Protein AF-A0A199UAD8-F1 (afdb_monomer)

Radius of gyration: 32.75 Å; Cα contacts (8 Å, |Δi|>4): 72; chains: 1; bounding box: 42×55×96 Å

Sequence (123 aa):
MKSSPPRQHHCKSSNFFSLNQQFHSLFSSFMSLSSMDRRCKPAGEIHVIVGPMFAGKTTALLRRIKSESNSGRNVAMIKSSKDTRYANDSLVTHDGLKFPCWALPDLSSFQHKLGDDVYLKLT

pLDDT: mean 72.6, std 23.4, range [25.31, 97.12]

Nearest PDB structures (foldseek):
  2ja1-assembly1_A  TM=8.021E-01  e=7.024E-04  Bacillus cereus
  4fxw-assembly2_D  TM=2.409E-01  e=4.606E+00  Homo sapiens

Secondary structure (DSSP, 8-state):
-------------------S-SSSSHHHHHTS--------PPPP-------STTSSHHHHHHHHHHHHHHTT-----EEETT--SS-SSEEE-TTS-EEE-EEES-GGGHHHHH-HHHHHTT-

Solvent-accessible surface area (backbone atoms only — not comparable to full-atom values): 8539 Å² total; per-residue (Å²): 132,88,81,87,88,83,88,85,81,88,82,86,86,75,94,78,82,86,91,86,70,80,75,68,63,62,65,65,64,72,79,72,80,81,82,76,88,65,84,70,70,80,76,88,83,87,86,85,83,83,75,64,90,90,68,47,55,66,52,53,53,51,54,52,50,51,53,43,42,74,69,73,45,71,80,87,54,73,46,52,51,85,56,53,92,82,33,67,55,37,51,64,38,94,88,70,48,74,40,82,32,48,53,32,89,49,79,85,52,46,58,74,74,62,33,68,78,57,49,61,68,62,111

InterPro domains:
  IPR001267 Thymidine kinase [PF00265] (44-100)
  IPR001267 Thymidine kinase [PTHR11441] (41-122)
  IPR027417 P-loop containing nucleoside triphosphate hydrolase [G3DSA:3.40.50.300] (37-121)
  IPR027417 P-loop containing nucleoside triphosphate hydrolase [SSF52540] (44-114)

Mean predicted aligned error: 15.69 Å

Structure (mmCIF, N/CA/C/O backbone):
data_AF-A0A199UAD8-F1
#
_entry.id   AF-A0A199UAD8-F1
#
loop_
_atom_site.group_PDB
_atom_site.id
_atom_site.type_symbol
_atom_site.label_atom_id
_atom_site.label_alt_id
_atom_site.label_comp_id
_atom_site.label_asym_id
_atom_site.label_entity_id
_atom_site.label_seq_id
_atom_site.pdbx_PDB_ins_code
_atom_site.Cartn_x
_atom_site.Cartn_y
_atom_site.Cartn_z
_atom_site.occupancy
_atom_site.B_iso_or_equiv
_atom_site.auth_seq_id
_atom_site.auth_comp_id
_atom_site.auth_asym_id
_atom_site.auth_atom_id
_atom_site.pdbx_PDB_model_num
ATOM 1 N N . MET A 1 1 ? 0.950 14.229 80.948 1.00 37.75 1 MET A N 1
ATOM 2 C CA . MET A 1 1 ? 1.343 15.588 80.520 1.00 37.75 1 MET A CA 1
ATOM 3 C C . MET A 1 1 ? 0.200 16.166 79.700 1.00 37.75 1 MET A C 1
ATOM 5 O O . MET A 1 1 ? -0.163 15.528 78.728 1.00 37.75 1 MET 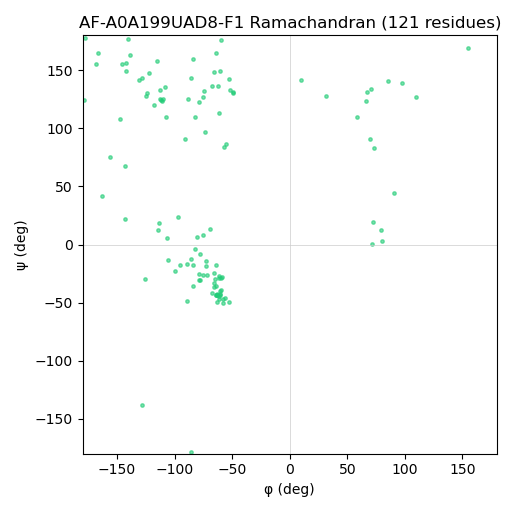A O 1
ATOM 9 N N . LYS A 1 2 ? -0.380 17.272 80.204 1.00 37.03 2 LYS A N 1
ATOM 10 C CA . LYS A 1 2 ? -1.110 18.387 79.547 1.00 37.03 2 LYS A CA 1
ATOM 11 C C . LYS A 1 2 ? -1.917 18.057 78.270 1.00 37.03 2 LYS A C 1
ATOM 13 O O . LYS A 1 2 ? -1.337 17.589 77.309 1.00 37.03 2 LYS A O 1
ATOM 18 N N . SER A 1 3 ? -3.198 18.369 78.091 1.00 38.16 3 SER A N 1
ATOM 19 C CA . SER A 1 3 ? -4.239 19.068 78.858 1.00 38.16 3 SER A CA 1
ATOM 20 C C . SER A 1 3 ? -5.508 19.003 77.988 1.00 38.16 3 SER A C 1
ATOM 22 O O . SER A 1 3 ? -5.466 19.429 76.836 1.00 38.16 3 SER A O 1
ATOM 24 N N . SER A 1 4 ? -6.616 18.481 78.508 1.00 33.72 4 SER A N 1
ATOM 25 C CA . SER A 1 4 ? -7.980 18.689 77.973 1.00 33.72 4 SER A CA 1
ATOM 26 C C .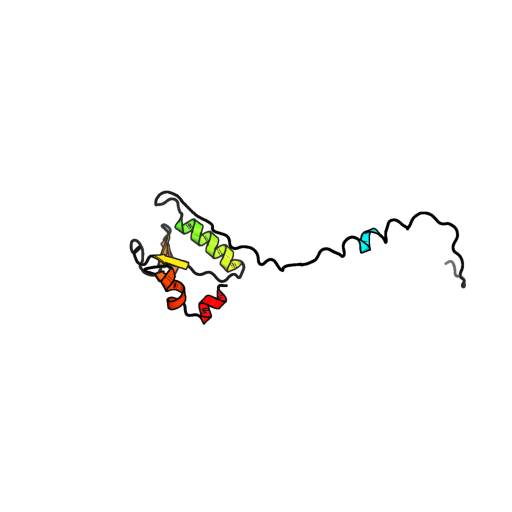 SER A 1 4 ? -8.559 19.994 78.572 1.00 33.72 4 SER A C 1
ATOM 28 O O . SER A 1 4 ? -7.945 20.500 79.515 1.00 33.72 4 SER A O 1
ATOM 30 N N . PRO A 1 5 ? -9.803 20.448 78.292 1.00 47.06 5 PRO A N 1
ATOM 31 C CA . PRO A 1 5 ? -10.681 20.516 77.096 1.00 47.06 5 PRO A CA 1
ATOM 32 C C . PRO A 1 5 ? -11.178 22.012 76.968 1.00 47.06 5 PRO A C 1
ATOM 34 O O . PRO A 1 5 ? -10.348 22.864 77.277 1.00 47.06 5 PRO A O 1
ATOM 37 N N . PRO A 1 6 ? -12.436 22.454 76.660 1.00 42.16 6 PRO A N 1
ATOM 38 C CA . PRO A 1 6 ? -13.639 21.849 76.049 1.00 42.16 6 PRO A CA 1
ATOM 39 C C . PRO A 1 6 ? -14.457 22.747 75.047 1.00 42.16 6 PRO A C 1
ATOM 41 O O . PRO A 1 6 ? -14.233 23.940 74.917 1.00 42.16 6 PRO A O 1
ATOM 44 N N . ARG A 1 7 ? -15.511 22.139 74.458 1.00 30.31 7 ARG A N 1
ATOM 45 C CA . ARG A 1 7 ? -16.901 22.646 74.233 1.00 30.31 7 ARG A CA 1
ATOM 46 C C . ARG A 1 7 ? -17.230 23.839 73.285 1.00 30.31 7 ARG A C 1
ATOM 48 O O . ARG A 1 7 ? -16.962 24.986 73.593 1.00 30.31 7 ARG A O 1
ATOM 55 N N . GLN A 1 8 ? -18.116 23.515 72.323 1.00 34.41 8 GLN A N 1
ATOM 56 C CA . GLN A 1 8 ? -19.521 23.992 72.172 1.00 34.41 8 GLN A CA 1
ATOM 57 C C . GLN A 1 8 ? -19.966 24.962 71.043 1.00 34.41 8 GLN A C 1
ATOM 59 O O . GLN A 1 8 ? -19.509 26.086 70.938 1.00 34.41 8 GLN A O 1
ATOM 64 N N . HIS A 1 9 ? -21.020 24.475 70.353 1.00 27.77 9 HIS A N 1
ATOM 65 C CA . HIS A 1 9 ? -22.289 25.087 69.889 1.00 27.77 9 HIS A CA 1
ATOM 66 C C . HIS A 1 9 ? -22.376 26.141 68.754 1.00 27.77 9 HIS A C 1
ATOM 68 O O . HIS A 1 9 ? -21.660 27.128 68.722 1.00 27.77 9 HIS A O 1
ATOM 74 N N . HIS A 1 10 ? -23.364 25.881 67.866 1.00 25.31 10 HIS A N 1
ATOM 75 C CA . HIS A 1 10 ? -24.322 26.772 67.158 1.00 25.31 10 HIS A CA 1
ATOM 76 C C . HIS A 1 10 ? -24.092 28.299 67.243 1.00 25.31 10 HIS A C 1
ATOM 78 O O . HIS A 1 10 ? -23.872 28.825 68.319 1.00 25.31 10 HIS A O 1
ATOM 84 N N . CYS A 1 11 ? -24.299 29.118 66.205 1.00 27.56 11 CYS A N 1
ATOM 85 C CA . CYS A 1 11 ? -25.537 29.315 65.440 1.00 27.56 11 CYS A CA 1
ATOM 86 C C . CYS A 1 11 ? -25.298 30.323 64.281 1.00 27.56 11 CYS A C 1
ATOM 88 O O . CYS A 1 11 ? -24.219 30.876 64.129 1.00 27.56 11 CYS A O 1
ATOM 90 N N . LYS A 1 12 ? -26.357 30.523 63.494 1.00 31.02 12 LYS A N 1
ATOM 91 C CA . LYS A 1 12 ? -26.572 31.230 62.219 1.00 31.02 12 LYS A CA 1
ATOM 92 C C . LYS A 1 12 ? -26.259 32.743 62.174 1.00 31.02 12 LYS A C 1
ATOM 94 O O . LYS A 1 12 ? -26.155 33.391 63.207 1.00 31.02 12 LYS A O 1
ATOM 99 N N . SER A 1 13 ? -26.406 33.273 60.945 1.00 30.83 13 SER A N 1
ATOM 100 C CA . SER A 1 13 ? -26.693 34.675 60.552 1.00 30.83 13 SER A CA 1
ATOM 101 C C . SER A 1 13 ? -25.433 35.469 60.175 1.00 30.83 13 SER A C 1
ATOM 103 O O . SER A 1 13 ? -24.410 35.317 60.817 1.00 30.83 13 SER A O 1
ATOM 105 N N . SER A 1 14 ? -25.366 36.318 59.150 1.00 34.47 14 SER A N 1
ATOM 106 C CA . SER A 1 14 ? -26.354 36.930 58.252 1.00 34.47 14 SER A CA 1
ATOM 107 C C . SER A 1 14 ? -25.583 37.583 57.101 1.00 34.47 14 SER A C 1
ATOM 109 O O . SER A 1 14 ? -24.436 37.988 57.273 1.00 34.47 14 SER A O 1
ATOM 111 N N . ASN A 1 15 ? -26.247 37.743 55.958 1.00 36.06 15 ASN A N 1
ATOM 112 C CA . ASN A 1 15 ? -25.815 38.586 54.846 1.00 36.06 15 ASN A CA 1
ATOM 113 C C . ASN A 1 15 ? -25.412 39.997 55.306 1.00 36.06 15 ASN A C 1
ATOM 115 O O . ASN A 1 15 ? -26.205 40.675 55.960 1.00 36.06 15 ASN A O 1
ATOM 119 N N . PHE A 1 16 ? -24.241 40.471 54.878 1.00 34.19 16 PHE A N 1
ATOM 120 C CA . PHE A 1 16 ? -23.901 41.892 54.897 1.00 34.19 16 PHE A CA 1
ATOM 121 C C . PHE A 1 16 ? -22.978 42.214 53.706 1.00 34.19 16 PHE A C 1
ATOM 123 O O . PHE A 1 16 ? -21.818 41.825 53.696 1.00 34.19 16 PHE A O 1
ATOM 130 N N . PHE A 1 17 ? -23.549 42.919 52.719 1.00 32.59 17 PHE A N 1
ATOM 131 C CA . PHE A 1 17 ? -22.903 43.677 51.631 1.00 32.59 17 PHE A CA 1
ATOM 132 C C . PHE A 1 17 ? -22.189 42.850 50.542 1.00 32.59 17 PHE A C 1
ATOM 134 O O . PHE A 1 17 ? -21.069 42.393 50.700 1.00 32.59 17 PHE A O 1
ATOM 141 N N . SER A 1 18 ? -22.884 42.479 49.461 1.00 38.34 18 SER A N 1
ATOM 142 C CA . SER A 1 18 ? -23.202 43.298 48.271 1.00 38.34 18 SER A CA 1
ATOM 143 C C . SER A 1 18 ? -21.969 43.659 47.432 1.00 38.34 18 SER A C 1
ATOM 145 O O . SER A 1 18 ? -20.992 44.193 47.944 1.00 38.34 18 SER A O 1
ATOM 147 N N . LEU A 1 19 ? -22.104 43.431 46.119 1.00 41.16 19 LEU A N 1
ATOM 148 C CA . LEU A 1 19 ? -21.262 43.941 45.030 1.00 41.16 19 LEU A CA 1
ATOM 149 C C . LEU A 1 19 ? -20.037 43.120 44.561 1.00 41.16 19 LEU A C 1
ATOM 151 O O . LEU A 1 19 ? -19.004 43.713 44.281 1.00 41.16 19 LEU A O 1
ATOM 155 N N . ASN A 1 20 ? -20.119 41.789 44.371 1.00 47.09 20 ASN A N 1
ATOM 156 C CA . ASN A 1 20 ? -19.186 41.120 43.426 1.00 47.09 20 ASN A CA 1
ATOM 157 C C . ASN A 1 20 ? -19.564 39.705 42.930 1.00 47.09 20 ASN A C 1
ATOM 159 O O . ASN A 1 20 ? -18.715 38.823 42.837 1.00 47.09 20 ASN A O 1
ATOM 163 N N . GLN A 1 21 ? -20.831 39.439 42.591 1.00 46.12 21 GLN A N 1
ATOM 164 C CA . GLN A 1 21 ? -21.168 38.138 41.979 1.00 46.12 21 GLN A CA 1
ATOM 165 C C . GLN A 1 21 ? -22.251 38.175 40.895 1.00 46.12 21 GLN A C 1
ATOM 167 O O . GLN A 1 21 ? -22.847 37.155 40.571 1.00 46.12 21 GLN A O 1
ATOM 172 N N . GLN A 1 22 ? -22.474 39.332 40.269 1.00 42.12 22 GLN A N 1
ATOM 173 C CA . GLN A 1 22 ? -23.301 39.416 39.056 1.00 42.12 22 GLN A CA 1
ATOM 174 C C . GLN A 1 22 ? -22.534 39.062 37.768 1.00 42.12 22 GLN A C 1
ATOM 176 O O . GLN A 1 22 ? -23.142 38.959 36.709 1.00 42.12 22 GLN A O 1
ATOM 181 N N . PHE A 1 23 ? -21.225 38.797 37.844 1.00 42.22 23 PHE A N 1
ATOM 182 C CA . PHE A 1 23 ? -20.420 38.460 36.664 1.00 42.22 23 PHE A CA 1
ATOM 183 C C . PHE A 1 23 ? -20.421 36.973 36.276 1.00 42.22 23 PHE A C 1
ATOM 185 O O . PHE A 1 23 ? -20.010 36.648 35.168 1.00 42.22 23 PHE A O 1
ATOM 192 N N . HIS A 1 24 ? -20.907 36.063 37.129 1.00 39.91 24 HIS A N 1
ATOM 193 C CA . HIS A 1 24 ? -20.712 34.623 36.901 1.00 39.91 24 HIS A CA 1
ATOM 194 C C . HIS A 1 24 ? -21.946 33.837 36.421 1.00 39.91 24 HIS A C 1
ATOM 196 O O . HIS A 1 24 ? -21.770 32.716 35.953 1.00 39.91 24 HIS A O 1
ATOM 202 N N . SER A 1 25 ? -23.174 34.383 36.477 1.00 39.62 25 SER A N 1
ATOM 203 C CA . SER A 1 25 ? -24.368 33.648 35.995 1.00 39.62 25 SER A CA 1
ATOM 204 C C . SER A 1 25 ? -24.846 34.047 34.593 1.00 39.62 25 SER A C 1
ATOM 206 O O . SER A 1 25 ? -25.446 33.226 33.905 1.00 39.62 25 SER A O 1
ATOM 208 N N . LEU A 1 26 ? -24.516 35.250 34.107 1.00 40.28 26 LEU A N 1
ATOM 209 C CA . LEU A 1 26 ? -24.847 35.678 32.737 1.00 40.28 26 LEU A CA 1
ATOM 210 C C . LEU A 1 26 ? -23.955 35.024 31.673 1.00 40.28 26 LEU A C 1
ATOM 212 O O . LEU A 1 26 ? -24.394 34.820 30.543 1.00 40.28 26 LEU A O 1
ATOM 216 N N . PHE A 1 27 ? -22.736 34.620 32.038 1.00 43.66 27 PHE A N 1
ATOM 217 C CA . PHE A 1 27 ? -21.840 33.917 31.117 1.00 43.66 27 PHE A CA 1
ATOM 218 C C . PHE A 1 27 ? -22.305 32.477 30.832 1.00 43.66 27 PHE A C 1
ATOM 220 O O . PHE A 1 27 ? -22.047 31.943 29.757 1.00 43.66 27 PHE A O 1
ATOM 227 N N . SER A 1 28 ? -23.053 31.863 31.761 1.00 44.75 28 SER A N 1
ATOM 228 C CA . SER A 1 28 ? -23.543 30.486 31.616 1.00 44.75 28 SER A CA 1
ATOM 229 C C . SER A 1 28 ? -24.768 30.361 30.703 1.00 44.75 28 SER A C 1
ATOM 231 O O . SER A 1 28 ? -24.975 29.293 30.134 1.00 44.75 28 SER A O 1
ATOM 233 N N . SER A 1 29 ? -25.573 31.418 30.545 1.00 40.72 29 SER A N 1
ATOM 234 C CA . SER A 1 29 ? -26.803 31.360 29.735 1.00 40.72 29 SER A CA 1
ATOM 235 C C . SER A 1 29 ? -26.627 31.853 28.295 1.00 40.72 29 SER A C 1
ATOM 237 O O . SER A 1 29 ? -27.445 31.518 27.443 1.00 40.72 29 SER A O 1
ATOM 239 N N . PHE A 1 30 ? -25.563 32.601 27.977 1.00 45.66 30 PHE A N 1
ATOM 240 C CA . PHE A 1 30 ? -25.331 33.112 26.615 1.00 45.66 30 PHE A CA 1
ATOM 241 C C . PHE A 1 30 ? -24.637 32.100 25.679 1.00 45.66 30 PHE A C 1
ATOM 243 O O . PHE A 1 30 ? -24.731 32.214 24.462 1.00 45.66 30 PHE A O 1
ATOM 250 N N . MET A 1 31 ? -24.009 31.055 26.225 1.00 44.84 31 MET A N 1
ATOM 251 C CA . MET A 1 31 ? -23.390 29.954 25.463 1.00 44.84 31 MET A CA 1
ATOM 252 C C . MET A 1 31 ? -24.304 28.721 25.338 1.00 44.84 31 MET A C 1
ATOM 254 O O . MET A 1 31 ? -23.828 27.604 25.164 1.00 44.84 31 MET A O 1
ATOM 258 N N . SER A 1 32 ? -25.626 28.900 25.446 1.00 49.31 32 SER A N 1
ATOM 259 C CA . SER A 1 32 ? -26.598 27.800 25.332 1.00 49.31 32 SER A CA 1
ATOM 260 C C . SER A 1 32 ? -27.531 27.902 24.118 1.00 49.31 32 SER A C 1
ATOM 262 O O . SER A 1 32 ? -28.495 27.147 24.023 1.00 49.31 32 SER A O 1
ATOM 264 N N . LEU A 1 33 ? -27.262 28.787 23.147 1.00 48.16 33 LEU A N 1
ATOM 265 C CA . LEU A 1 33 ? -28.139 28.920 21.977 1.00 48.16 33 LEU A CA 1
ATOM 266 C C . LEU A 1 33 ? -27.406 29.199 20.656 1.00 48.16 33 LEU A C 1
ATOM 268 O O . LEU A 1 33 ? -27.571 30.237 20.027 1.00 48.16 33 LEU A O 1
ATOM 272 N N . SER A 1 34 ? -26.653 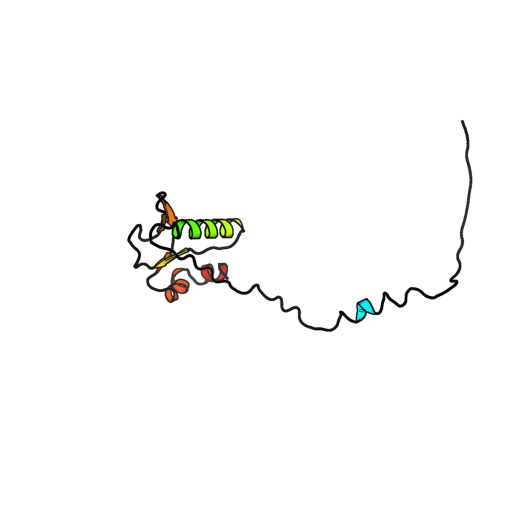28.203 20.198 1.00 44.34 34 SER A N 1
ATOM 273 C CA . SER A 1 34 ? -26.450 27.901 18.771 1.00 44.34 34 SER A CA 1
ATOM 274 C C . SER A 1 34 ? -26.067 26.418 18.654 1.00 44.34 34 SER A C 1
ATOM 276 O O . SER A 1 34 ? -24.916 26.019 18.716 1.00 44.34 34 SER A O 1
ATOM 278 N N . SER A 1 35 ? -27.052 25.535 18.802 1.00 44.66 35 SER A N 1
ATOM 279 C CA . SER A 1 35 ? -27.665 24.821 17.674 1.00 44.66 35 SER A CA 1
ATOM 280 C C . SER A 1 35 ? -26.688 23.986 16.834 1.00 44.66 35 SER A C 1
ATOM 282 O O . SER A 1 35 ? -25.930 24.500 16.020 1.00 44.66 35 SER A O 1
ATOM 284 N N . MET A 1 36 ? -26.865 22.669 16.986 1.00 45.47 36 MET A N 1
ATOM 285 C CA . MET A 1 36 ? -26.348 21.553 16.191 1.00 45.47 36 MET A CA 1
ATOM 286 C C . MET A 1 36 ? -24.858 21.229 16.344 1.00 45.47 36 MET A C 1
ATOM 288 O O . MET A 1 36 ? -24.050 21.485 15.454 1.00 45.47 36 MET A O 1
ATOM 292 N N . ASP A 1 37 ? -24.548 20.461 17.394 1.00 47.88 37 ASP A N 1
ATOM 293 C CA . ASP A 1 37 ? -23.576 19.371 17.271 1.00 47.88 37 ASP A CA 1
ATOM 294 C C . ASP A 1 37 ? -24.073 18.426 16.164 1.00 47.88 37 ASP A C 1
ATOM 296 O O . ASP A 1 37 ? -24.760 17.427 16.390 1.00 47.88 37 ASP A O 1
ATOM 300 N N . ARG A 1 38 ? -23.769 18.764 14.907 1.00 52.44 38 ARG A N 1
ATOM 301 C CA . ARG A 1 38 ? -23.553 17.699 13.945 1.00 52.44 38 ARG A CA 1
ATOM 30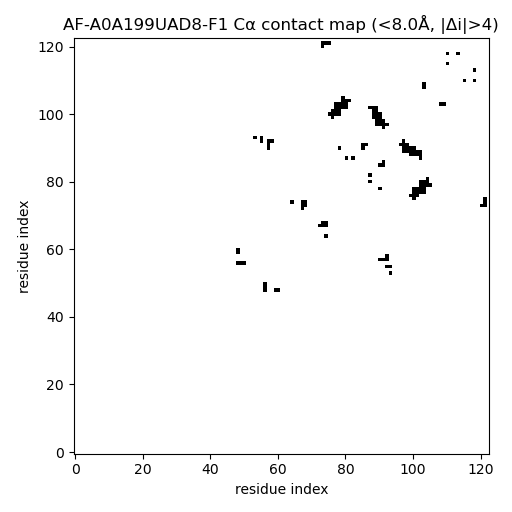2 C C . ARG A 1 38 ? -22.363 16.955 14.520 1.00 52.44 38 ARG A C 1
ATOM 304 O O . ARG A 1 38 ? -21.269 17.511 14.493 1.00 52.44 38 ARG A O 1
ATOM 311 N N . ARG A 1 39 ? -22.549 15.707 14.960 1.00 55.19 39 ARG A N 1
ATOM 312 C CA . ARG A 1 39 ? -21.438 14.754 15.020 1.00 55.19 39 ARG A CA 1
ATOM 313 C C . ARG A 1 39 ? -20.848 14.684 13.617 1.00 55.19 39 ARG A C 1
ATOM 315 O O . ARG A 1 39 ? -21.301 13.908 12.775 1.00 55.19 39 ARG A O 1
ATOM 322 N N . CYS A 1 40 ? -19.925 15.593 13.331 1.00 58.19 40 CYS A N 1
ATOM 323 C CA . CYS A 1 40 ? -19.279 15.723 12.051 1.00 58.19 40 CYS A CA 1
ATOM 324 C C . CYS A 1 40 ? -18.328 14.544 12.014 1.00 58.19 40 CYS A C 1
ATOM 326 O O . CYS A 1 40 ? -17.275 14.561 12.652 1.00 58.19 40 CYS A O 1
ATOM 328 N N . LYS A 1 41 ? -18.768 13.459 11.369 1.00 69.75 41 LYS A N 1
ATOM 329 C CA . LYS A 1 41 ? -17.874 12.349 11.057 1.00 69.75 41 LYS A CA 1
ATOM 330 C C . LYS A 1 41 ? -16.632 12.974 10.413 1.00 69.75 41 LYS A C 1
ATOM 332 O O . LYS A 1 41 ? -16.812 13.833 9.544 1.00 69.75 41 LYS A O 1
ATOM 337 N N . PRO A 1 42 ? -15.414 12.614 10.850 1.00 74.75 42 PRO A N 1
ATOM 338 C CA . PRO A 1 42 ? -14.211 13.164 10.247 1.00 74.75 42 PRO A CA 1
ATOM 339 C C . PRO A 1 42 ? -14.298 12.968 8.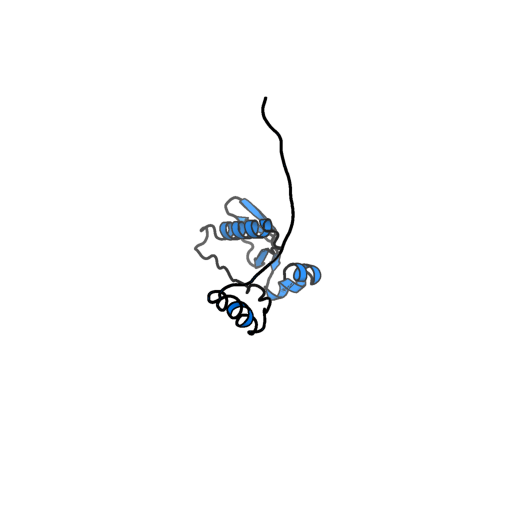732 1.00 74.75 42 PRO A C 1
ATOM 341 O O . PRO A 1 42 ? -14.704 11.902 8.261 1.00 74.75 42 PRO A O 1
ATOM 344 N N . ALA A 1 43 ? -14.009 14.029 7.982 1.00 85.88 43 ALA A N 1
ATOM 345 C CA . ALA A 1 43 ? -14.027 13.970 6.530 1.00 85.88 43 ALA A CA 1
ATOM 346 C C . ALA A 1 43 ? -13.009 12.927 6.035 1.00 85.88 43 ALA A C 1
ATOM 348 O O . ALA A 1 43 ? -11.990 12.686 6.682 1.00 85.88 43 ALA A O 1
ATOM 349 N N . GLY A 1 44 ? -13.292 12.300 4.892 1.00 89.94 44 GLY A N 1
ATOM 350 C CA . GLY A 1 44 ? -12.334 11.406 4.245 1.00 89.94 44 GLY A CA 1
ATOM 351 C C . GLY A 1 44 ? -11.105 12.173 3.749 1.00 89.94 44 GLY A C 1
ATOM 352 O O . GLY A 1 44 ? -11.210 13.328 3.340 1.00 89.94 44 GLY A O 1
ATOM 353 N N . GLU A 1 45 ? -9.947 11.517 3.750 1.00 92.31 45 GLU A N 1
ATOM 354 C CA . GLU A 1 45 ? -8.678 12.092 3.295 1.00 92.31 45 GLU A CA 1
ATOM 355 C C . GLU A 1 45 ? -8.070 11.253 2.167 1.00 92.31 45 GLU A C 1
ATOM 357 O O . GLU A 1 45 ? -8.194 10.026 2.153 1.00 92.31 45 GLU A O 1
ATOM 362 N N . ILE A 1 46 ? -7.358 11.906 1.244 1.00 94.69 46 ILE A N 1
ATOM 363 C CA . ILE A 1 46 ? -6.608 11.244 0.170 1.00 94.69 46 ILE A CA 1
ATOM 364 C C . ILE A 1 46 ? -5.128 11.578 0.334 1.00 94.69 46 ILE A C 1
ATOM 366 O O . ILE A 1 46 ? -4.726 12.737 0.265 1.00 94.69 46 ILE A O 1
ATOM 370 N N . HIS A 1 47 ? -4.312 10.542 0.518 1.00 95.25 47 HIS A N 1
ATOM 371 C CA . HIS A 1 47 ? -2.861 10.651 0.656 1.00 95.25 47 HIS A CA 1
ATOM 372 C C . HIS A 1 47 ? -2.198 10.054 -0.584 1.00 95.25 47 HIS A C 1
ATOM 374 O O . HIS A 1 47 ? -2.422 8.886 -0.901 1.00 95.25 47 HIS A O 1
ATOM 380 N N . VAL A 1 48 ? -1.372 10.834 -1.284 1.00 96.75 48 VAL A N 1
ATOM 381 C CA . VAL A 1 48 ? -0.702 10.392 -2.516 1.00 96.75 48 VAL A CA 1
ATOM 382 C C . VAL A 1 48 ? 0.803 10.295 -2.283 1.00 96.75 48 VAL A C 1
ATOM 384 O O . VAL A 1 48 ? 1.442 11.261 -1.877 1.00 96.75 48 VAL A O 1
ATOM 387 N N . ILE A 1 49 ? 1.384 9.127 -2.566 1.00 96.25 49 ILE A N 1
ATOM 388 C CA . ILE A 1 49 ? 2.830 8.883 -2.485 1.00 96.25 49 ILE A CA 1
ATOM 389 C C . ILE A 1 49 ? 3.378 8.787 -3.912 1.00 96.25 49 ILE A C 1
ATOM 391 O O . ILE A 1 49 ? 3.126 7.809 -4.617 1.00 96.25 49 ILE A O 1
ATOM 395 N N . VAL A 1 50 ? 4.143 9.794 -4.337 1.00 97.12 50 VAL A N 1
ATOM 396 C CA . VAL A 1 50 ? 4.704 9.900 -5.696 1.00 97.12 50 VAL A CA 1
ATOM 397 C C . VAL A 1 50 ? 6.232 9.839 -5.693 1.00 97.12 50 VAL A C 1
ATOM 399 O O . VAL A 1 50 ? 6.876 10.088 -4.680 1.00 97.12 50 VAL A O 1
ATOM 402 N N . GLY A 1 51 ? 6.822 9.476 -6.834 1.00 96.38 51 GLY A N 1
ATOM 403 C CA . GLY A 1 51 ? 8.274 9.391 -7.016 1.00 96.38 51 GLY A CA 1
ATOM 404 C C . GLY A 1 51 ? 8.679 8.408 -8.122 1.00 96.38 51 GLY A C 1
ATOM 405 O O . GLY A 1 51 ? 7.842 7.614 -8.576 1.00 96.38 51 GLY A O 1
ATOM 406 N N . PRO A 1 52 ? 9.956 8.401 -8.546 1.00 96.12 52 PRO A N 1
ATOM 407 C CA . PRO A 1 52 ? 10.443 7.496 -9.584 1.00 96.12 52 PRO A CA 1
ATOM 408 C C . PRO A 1 52 ? 10.348 6.029 -9.145 1.00 96.12 52 PRO A C 1
ATOM 410 O O . PRO A 1 52 ? 10.121 5.710 -7.968 1.00 96.12 52 PRO A O 1
ATOM 413 N N . MET A 1 53 ? 10.469 5.097 -10.095 1.00 90.88 53 MET A N 1
ATOM 414 C CA . MET A 1 53 ? 10.631 3.679 -9.750 1.00 90.88 53 MET A CA 1
ATOM 415 C C . MET A 1 53 ? 11.801 3.523 -8.763 1.00 90.88 53 MET A C 1
ATOM 417 O O . MET A 1 53 ? 12.772 4.265 -8.840 1.00 90.88 53 MET A O 1
ATOM 421 N N . PHE A 1 54 ? 11.661 2.608 -7.799 1.00 86.69 54 PHE A N 1
ATOM 422 C CA . PHE A 1 54 ? 12.648 2.340 -6.737 1.00 86.69 54 PHE A CA 1
ATOM 423 C C . PHE A 1 54 ? 12.811 3.403 -5.636 1.00 86.69 54 PHE A C 1
ATOM 425 O O . PHE A 1 54 ? 13.507 3.145 -4.664 1.00 86.69 54 PHE A O 1
ATOM 432 N N . ALA A 1 55 ? 12.067 4.513 -5.660 1.00 93.19 55 ALA A N 1
ATOM 433 C CA . ALA A 1 55 ? 12.033 5.483 -4.550 1.00 93.19 55 ALA A CA 1
ATOM 434 C C . ALA A 1 55 ? 11.349 4.974 -3.254 1.00 93.19 55 ALA A C 1
ATOM 436 O O . ALA A 1 55 ? 10.966 5.765 -2.399 1.00 93.19 55 ALA A O 1
ATOM 437 N N . GLY A 1 56 ? 11.099 3.667 -3.118 1.00 92.88 56 GLY A N 1
ATOM 438 C CA . GLY A 1 56 ? 10.485 3.095 -1.912 1.00 92.88 56 GLY A CA 1
ATOM 439 C C . GLY A 1 56 ? 8.990 3.390 -1.721 1.00 92.88 56 GLY A C 1
ATOM 440 O O . GLY A 1 56 ? 8.481 3.243 -0.613 1.00 92.88 56 GLY A O 1
ATOM 441 N N . LYS A 1 57 ? 8.251 3.768 -2.776 1.00 94.94 57 LYS A N 1
ATOM 442 C CA . LYS A 1 57 ? 6.808 4.092 -2.692 1.00 94.94 57 LYS A CA 1
ATOM 443 C C . LYS A 1 57 ? 5.975 2.989 -2.032 1.00 94.94 57 LYS A C 1
ATOM 445 O O . LYS A 1 57 ? 5.221 3.254 -1.101 1.00 94.94 57 LYS A O 1
ATOM 450 N N . THR A 1 58 ? 6.142 1.745 -2.485 1.00 92.69 58 THR A N 1
ATOM 451 C CA . THR A 1 58 ? 5.444 0.581 -1.920 1.00 92.69 58 THR A CA 1
ATOM 452 C C . THR A 1 58 ? 5.797 0.399 -0.444 1.00 92.69 58 THR A C 1
ATOM 454 O O . THR A 1 58 ? 4.916 0.158 0.374 1.00 92.69 58 THR A O 1
ATOM 457 N N . THR A 1 59 ? 7.064 0.598 -0.074 1.00 93.31 59 THR A N 1
ATOM 458 C CA . THR A 1 59 ? 7.527 0.526 1.318 1.00 93.31 59 THR A CA 1
ATOM 459 C C . THR A 1 59 ? 6.865 1.598 2.191 1.00 93.31 59 THR A C 1
ATOM 461 O O . THR A 1 59 ? 6.399 1.290 3.288 1.00 93.31 59 THR A O 1
ATOM 464 N N . ALA A 1 60 ? 6.756 2.840 1.711 1.00 94.75 60 ALA A N 1
ATOM 465 C CA . ALA A 1 60 ? 6.073 3.920 2.427 1.00 94.75 60 ALA A CA 1
ATOM 466 C C . ALA A 1 60 ? 4.566 3.647 2.599 1.00 94.75 60 ALA A C 1
ATOM 468 O O . ALA A 1 60 ? 4.038 3.798 3.702 1.00 94.75 60 ALA A O 1
ATOM 469 N N . LEU A 1 61 ? 3.896 3.164 1.546 1.00 94.69 61 LEU A N 1
ATOM 470 C CA . LEU A 1 61 ? 2.487 2.760 1.600 1.00 94.69 61 LEU A CA 1
ATOM 471 C C . LEU A 1 61 ? 2.255 1.674 2.660 1.00 94.69 61 LEU A C 1
ATOM 473 O O . LEU A 1 61 ? 1.359 1.786 3.494 1.00 94.69 61 LEU A O 1
ATOM 477 N N . LEU A 1 62 ? 3.101 0.645 2.675 1.00 92.94 62 LEU A N 1
ATOM 478 C CA . LEU A 1 62 ? 3.005 -0.458 3.629 1.00 92.94 62 LEU A CA 1
ATOM 479 C C . LEU A 1 62 ? 3.260 -0.023 5.071 1.00 92.94 62 LEU A C 1
ATOM 481 O O . LEU A 1 62 ? 2.597 -0.512 5.983 1.00 92.94 62 LEU A O 1
ATOM 485 N N . ARG A 1 63 ? 4.184 0.919 5.292 1.00 93.19 63 ARG A N 1
ATOM 486 C CA . ARG A 1 63 ? 4.396 1.522 6.616 1.00 93.19 63 ARG A CA 1
ATOM 487 C C . ARG A 1 63 ? 3.139 2.235 7.112 1.00 93.19 63 ARG A C 1
ATOM 489 O O . ARG A 1 63 ? 2.767 2.044 8.268 1.00 93.19 63 ARG A O 1
ATOM 496 N N . ARG A 1 64 ? 2.463 3.000 6.246 1.00 94.50 64 ARG A N 1
ATOM 497 C CA . ARG A 1 64 ? 1.196 3.666 6.588 1.00 94.50 64 ARG A CA 1
ATOM 498 C C . ARG A 1 64 ? 0.110 2.643 6.912 1.00 94.50 64 ARG A C 1
ATOM 500 O O . ARG A 1 64 ? -0.486 2.728 7.976 1.00 94.50 64 ARG A O 1
ATOM 507 N N . ILE A 1 65 ? -0.073 1.636 6.059 1.00 93.25 65 ILE A N 1
ATOM 508 C CA . ILE A 1 65 ? -1.059 0.561 6.260 1.00 93.25 65 ILE A CA 1
ATOM 509 C C . ILE A 1 65 ? -0.844 -0.164 7.593 1.00 93.25 65 ILE A C 1
ATOM 511 O O . ILE A 1 65 ? -1.799 -0.347 8.343 1.00 93.25 65 ILE A O 1
ATOM 515 N N . LYS A 1 66 ? 0.401 -0.525 7.929 1.00 92.62 66 LYS A N 1
ATOM 516 C CA . LYS A 1 66 ? 0.724 -1.143 9.225 1.00 92.62 66 LYS A CA 1
ATOM 517 C C . LYS A 1 66 ? 0.368 -0.234 10.400 1.00 92.62 66 LYS A C 1
ATOM 519 O O . LYS A 1 66 ? -0.191 -0.711 11.376 1.00 92.62 66 LYS A O 1
ATOM 524 N N . SER A 1 67 ? 0.658 1.062 10.305 1.00 94.38 67 SER A N 1
ATOM 525 C CA . SER A 1 67 ? 0.302 2.028 11.350 1.00 94.38 67 SER A CA 1
ATOM 526 C C . SER A 1 67 ? -1.212 2.124 11.562 1.00 94.38 67 SER A C 1
ATOM 528 O O . SER A 1 67 ? -1.667 2.125 12.703 1.00 94.38 67 SER A O 1
ATOM 530 N N . GLU A 1 68 ? -1.996 2.182 10.482 1.00 93.31 68 GLU A N 1
ATOM 531 C CA . GLU A 1 68 ? -3.464 2.242 10.559 1.00 93.31 68 GLU A CA 1
ATOM 532 C C . GLU A 1 68 ? -4.054 0.930 11.094 1.00 93.31 68 GLU A C 1
ATOM 534 O O . GLU A 1 68 ? -4.923 0.952 11.964 1.00 93.31 68 GLU A O 1
ATOM 539 N N . SER A 1 69 ? -3.526 -0.214 10.648 1.00 91.62 69 SER A N 1
ATOM 540 C CA . SER A 1 69 ? -3.927 -1.531 11.149 1.00 91.62 69 SER A CA 1
ATOM 541 C C . SER A 1 69 ? -3.611 -1.693 12.638 1.00 91.62 69 SER A C 1
ATOM 543 O O . SER A 1 69 ? -4.460 -2.160 13.391 1.00 91.62 69 SER A O 1
ATOM 545 N N . ASN A 1 70 ? -2.434 -1.243 13.087 1.00 93.69 70 ASN A N 1
ATOM 546 C CA . ASN A 1 70 ? -2.060 -1.236 14.504 1.00 93.69 70 ASN A CA 1
ATOM 547 C C . ASN A 1 70 ? -2.926 -0.277 15.335 1.00 93.69 70 ASN A C 1
ATOM 549 O O . ASN A 1 70 ? -3.079 -0.476 16.535 1.00 93.69 70 ASN A O 1
ATOM 553 N N . SER A 1 71 ? -3.510 0.744 14.701 1.00 92.88 71 SER A N 1
ATOM 554 C CA . SER A 1 71 ? -4.474 1.659 15.326 1.00 92.88 71 SER A CA 1
ATOM 555 C C . SER A 1 71 ? -5.894 1.072 15.390 1.00 92.88 71 SER A C 1
ATOM 557 O O . SER A 1 71 ? -6.832 1.780 15.747 1.00 92.88 71 SER A O 1
ATOM 559 N N . GLY A 1 72 ? -6.070 -0.204 15.022 1.00 90.44 72 GLY A N 1
ATOM 560 C CA . GLY A 1 72 ? -7.348 -0.915 15.069 1.00 90.44 72 GLY A CA 1
ATOM 561 C C . GLY A 1 72 ? -8.288 -0.609 13.903 1.00 90.44 72 GLY A C 1
ATOM 562 O O . GLY A 1 72 ? -9.467 -0.947 13.973 1.00 90.44 72 GLY A O 1
ATOM 563 N N . ARG A 1 73 ? -7.805 0.041 12.834 1.00 89.25 73 ARG A N 1
ATOM 564 C CA . ARG A 1 73 ? -8.623 0.320 11.647 1.00 89.25 73 ARG A CA 1
ATOM 565 C C . ARG A 1 73 ? -8.606 -0.865 10.690 1.00 89.25 73 ARG A C 1
ATOM 567 O O . ARG A 1 73 ? -7.569 -1.496 10.486 1.00 89.25 73 ARG A O 1
ATOM 574 N N . ASN A 1 74 ? -9.743 -1.118 10.050 1.00 89.94 74 ASN A N 1
ATOM 575 C CA . ASN A 1 74 ? -9.821 -2.093 8.970 1.00 89.94 74 ASN A CA 1
ATOM 576 C C . ASN A 1 74 ? -9.185 -1.499 7.710 1.00 89.94 74 ASN A C 1
ATOM 578 O O . ASN A 1 74 ? -9.539 -0.401 7.284 1.00 89.94 74 ASN A O 1
ATOM 582 N N . VAL A 1 75 ? -8.231 -2.219 7.120 1.00 90.94 75 VAL A N 1
ATOM 583 C CA . VAL A 1 75 ? -7.479 -1.747 5.954 1.00 90.94 75 VAL A CA 1
ATOM 584 C C . VAL A 1 75 ? -7.608 -2.746 4.816 1.00 90.94 75 VAL A C 1
ATOM 586 O O . VAL A 1 75 ? -7.353 -3.936 4.990 1.00 90.94 75 VAL A O 1
ATOM 589 N N . ALA A 1 76 ? -7.951 -2.246 3.631 1.00 90.88 76 ALA A N 1
ATOM 590 C CA . ALA A 1 76 ? -7.938 -3.014 2.396 1.00 90.88 76 ALA A CA 1
ATOM 591 C C . ALA A 1 76 ? -6.785 -2.554 1.498 1.00 90.88 76 ALA A C 1
ATOM 593 O O . ALA A 1 76 ? -6.554 -1.360 1.314 1.00 90.88 76 ALA A O 1
ATOM 594 N N . MET A 1 77 ? -6.066 -3.517 0.923 1.00 91.88 77 MET A N 1
ATOM 595 C CA . MET A 1 77 ? -4.971 -3.265 -0.010 1.00 91.88 77 MET A CA 1
ATOM 596 C C . MET A 1 77 ? -5.370 -3.742 -1.398 1.00 91.88 77 MET A C 1
ATOM 598 O O . MET A 1 77 ? -5.724 -4.907 -1.582 1.00 91.88 77 MET A O 1
ATOM 602 N N . ILE A 1 78 ? -5.297 -2.844 -2.373 1.00 92.81 78 ILE A N 1
ATOM 603 C CA . ILE A 1 78 ? -5.759 -3.084 -3.737 1.00 92.81 78 ILE A CA 1
ATOM 604 C C . ILE A 1 78 ? -4.635 -2.715 -4.695 1.00 92.81 78 ILE A C 1
ATOM 606 O O . ILE A 1 78 ? -3.915 -1.739 -4.478 1.00 92.81 78 ILE A O 1
ATOM 610 N N . LYS A 1 79 ? -4.509 -3.476 -5.778 1.00 93.19 79 LYS A N 1
ATOM 611 C CA . LYS A 1 79 ? -3.688 -3.096 -6.924 1.00 93.19 79 LYS A CA 1
ATOM 612 C C . LYS A 1 79 ? -4.396 -3.429 -8.230 1.00 93.19 79 LYS A C 1
ATOM 614 O O . LYS A 1 79 ? -5.312 -4.250 -8.261 1.00 93.19 79 LYS A O 1
ATOM 619 N N . SER A 1 80 ? -3.931 -2.829 -9.322 1.00 93.19 80 SER A N 1
ATOM 620 C CA . SER A 1 80 ? -4.405 -3.226 -10.644 1.00 93.19 80 SER A CA 1
ATOM 621 C C . SER A 1 80 ? -3.934 -4.643 -10.972 1.00 93.19 80 SER A C 1
ATOM 623 O O . SER A 1 80 ? -2.763 -4.970 -10.783 1.00 93.19 80 SER A O 1
ATOM 625 N N . SER A 1 81 ? -4.825 -5.462 -11.524 1.00 93.19 81 SER A N 1
ATOM 626 C CA . SER A 1 81 ? -4.498 -6.785 -12.064 1.00 93.19 81 SER A CA 1
ATOM 627 C C . SER A 1 81 ? -3.542 -6.716 -13.254 1.00 93.19 81 SER A C 1
ATOM 629 O O . SER A 1 81 ? -2.896 -7.706 -13.576 1.00 93.19 81 SER A O 1
ATOM 631 N N . LYS A 1 82 ? -3.407 -5.540 -13.880 1.00 93.19 82 LYS A N 1
ATOM 632 C CA . LYS A 1 82 ? -2.432 -5.286 -14.945 1.00 93.19 82 LYS A CA 1
ATOM 633 C C . LYS A 1 82 ? -0.992 -5.196 -14.413 1.00 93.19 82 LYS A C 1
ATOM 635 O O . LYS A 1 82 ? -0.061 -5.334 -15.198 1.00 93.19 82 LYS A O 1
ATOM 640 N N . ASP A 1 83 ? -0.784 -4.972 -13.107 1.00 90.69 83 ASP A N 1
ATOM 641 C CA . ASP A 1 83 ? 0.558 -4.937 -12.503 1.00 90.69 83 ASP A CA 1
ATOM 642 C C . ASP A 1 83 ? 0.994 -6.325 -12.000 1.00 90.69 83 ASP A C 1
ATOM 644 O O . ASP A 1 83 ? 0.762 -6.704 -10.844 1.00 90.69 83 ASP A O 1
ATOM 648 N N . THR A 1 84 ? 1.660 -7.066 -12.889 1.00 90.56 84 THR A N 1
ATOM 649 C CA . THR A 1 84 ? 2.172 -8.432 -12.669 1.00 90.56 84 THR A CA 1
ATOM 650 C C . THR A 1 84 ? 3.695 -8.499 -12.513 1.00 90.56 84 THR A C 1
ATOM 652 O O . THR A 1 84 ? 4.259 -9.583 -12.395 1.00 90.56 84 THR A O 1
ATOM 655 N N . ARG A 1 85 ? 4.389 -7.352 -12.478 1.00 88.19 85 ARG A N 1
ATOM 656 C CA . ARG A 1 85 ? 5.863 -7.277 -12.571 1.00 88.19 85 ARG A CA 1
ATOM 657 C C . ARG A 1 85 ? 6.610 -8.025 -11.466 1.00 88.19 85 ARG A C 1
ATOM 659 O O . ARG A 1 85 ? 7.736 -8.453 -11.686 1.00 88.19 85 ARG A O 1
ATOM 666 N N . TYR A 1 86 ? 6.002 -8.142 -10.285 1.00 85.44 86 TYR A N 1
ATOM 667 C CA . TYR A 1 86 ? 6.625 -8.785 -9.120 1.00 85.44 86 TYR A CA 1
ATOM 668 C C . TYR A 1 86 ? 5.782 -9.911 -8.506 1.00 85.44 86 TYR A C 1
ATOM 670 O O . TYR A 1 86 ? 6.336 -10.839 -7.922 1.00 85.44 86 TYR A O 1
ATOM 678 N N . ALA A 1 87 ? 4.453 -9.835 -8.605 1.00 86.38 87 ALA A N 1
ATOM 679 C CA . ALA A 1 87 ? 3.521 -10.876 -8.172 1.00 86.38 87 ALA A CA 1
ATOM 680 C C . ALA A 1 87 ? 2.126 -10.596 -8.744 1.00 86.38 87 ALA A C 1
ATOM 682 O O . ALA A 1 87 ? 1.849 -9.461 -9.122 1.00 86.38 87 ALA A O 1
ATOM 683 N N . ASN A 1 88 ? 1.223 -11.578 -8.725 1.00 86.19 88 ASN A N 1
ATOM 684 C CA . ASN A 1 88 ? -0.170 -11.388 -9.155 1.00 86.19 88 ASN A CA 1
ATOM 685 C C . ASN A 1 88 ? -1.071 -10.938 -7.999 1.00 86.19 88 ASN A C 1
ATOM 687 O O . ASN A 1 88 ? -1.713 -9.904 -8.117 1.00 86.19 88 ASN A O 1
ATOM 691 N N . ASP A 1 89 ? -1.003 -11.605 -6.845 1.00 87.12 89 ASP A N 1
ATOM 692 C CA . ASP A 1 89 ? -1.928 -11.369 -5.716 1.00 87.12 89 ASP A CA 1
ATOM 693 C C . ASP A 1 89 ? -1.251 -10.773 -4.471 1.00 87.12 89 ASP A C 1
ATOM 695 O O . ASP A 1 89 ? -1.761 -10.833 -3.352 1.00 87.12 89 ASP A O 1
ATOM 699 N N . SER A 1 90 ? -0.063 -10.192 -4.646 1.00 87.38 90 SER A N 1
ATOM 700 C CA . SER A 1 90 ? 0.639 -9.494 -3.568 1.00 87.38 90 SER A CA 1
ATOM 701 C C . SER A 1 90 ? 1.371 -8.240 -4.041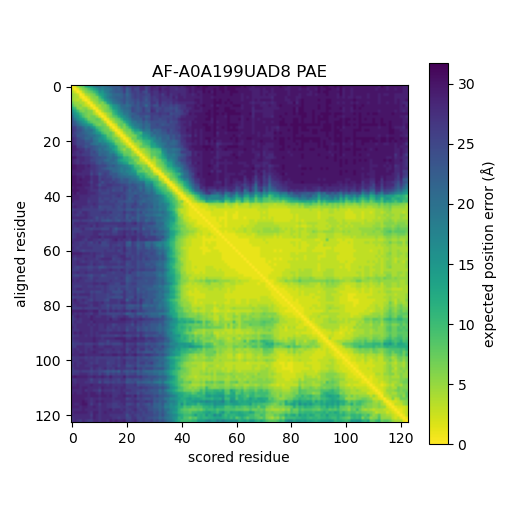 1.00 87.38 90 SER A C 1
ATOM 703 O O . SER A 1 90 ? 1.725 -8.098 -5.219 1.00 87.38 90 SER A O 1
AT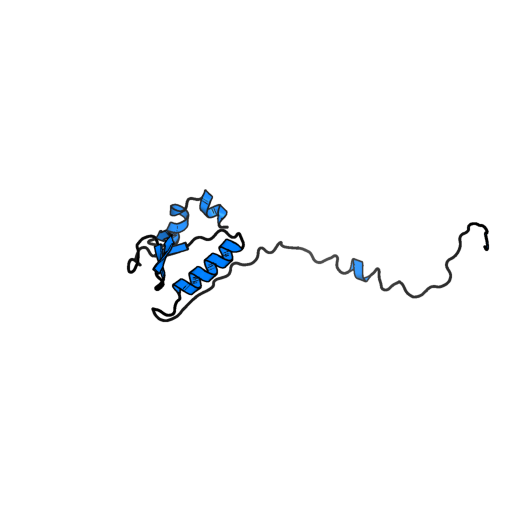OM 705 N N . LEU A 1 91 ? 1.586 -7.319 -3.098 1.00 87.38 91 LEU A N 1
ATOM 706 C CA . LEU A 1 91 ? 2.565 -6.246 -3.214 1.00 87.38 91 LEU A CA 1
ATOM 707 C C . LEU A 1 91 ? 3.901 -6.744 -2.680 1.00 87.38 91 LEU A C 1
ATOM 709 O O . LEU A 1 91 ? 3.994 -7.196 -1.539 1.00 87.38 91 LEU A O 1
ATOM 713 N N . VAL A 1 92 ? 4.925 -6.634 -3.518 1.00 84.62 92 VAL A N 1
ATOM 714 C CA . VAL A 1 92 ? 6.294 -7.024 -3.189 1.00 84.62 92 VAL A CA 1
ATOM 715 C C . VAL A 1 92 ? 7.133 -5.757 -3.079 1.00 84.62 92 VAL A C 1
ATOM 717 O O . VAL A 1 92 ? 7.133 -4.932 -3.996 1.00 84.62 92 VAL A O 1
ATOM 720 N N . THR A 1 93 ? 7.813 -5.566 -1.950 1.00 83.88 93 THR A N 1
ATOM 721 C CA . THR A 1 93 ? 8.852 -4.534 -1.839 1.00 83.88 93 THR A CA 1
ATOM 722 C C . THR A 1 93 ? 10.173 -5.064 -2.375 1.00 83.88 93 THR A C 1
ATOM 724 O O . THR A 1 93 ? 10.398 -6.271 -2.436 1.00 83.88 93 THR A O 1
ATOM 727 N N . HIS A 1 94 ? 11.080 -4.156 -2.731 1.00 78.50 94 HIS A N 1
ATOM 728 C CA . HIS A 1 94 ? 12.439 -4.531 -3.124 1.00 78.50 94 HIS A CA 1
ATOM 729 C C . HIS A 1 94 ? 13.179 -5.292 -2.007 1.00 78.50 94 HIS A C 1
ATOM 731 O O . HIS A 1 94 ? 13.997 -6.160 -2.284 1.00 78.50 94 HIS A O 1
ATOM 737 N N . ASP A 1 95 ? 12.818 -5.039 -0.747 1.00 76.88 95 ASP A N 1
ATOM 738 C CA . ASP A 1 95 ? 13.357 -5.729 0.434 1.00 76.88 95 ASP A CA 1
ATOM 739 C C . ASP A 1 95 ? 12.798 -7.159 0.613 1.00 76.88 95 ASP A C 1
ATOM 741 O O . ASP A 1 95 ? 12.988 -7.782 1.654 1.00 76.88 95 ASP A O 1
ATOM 745 N N . GLY A 1 96 ? 12.049 -7.674 -0.370 1.00 79.25 96 GLY A N 1
ATOM 746 C CA . GLY A 1 96 ? 11.516 -9.038 -0.385 1.00 79.25 96 GLY A CA 1
ATOM 747 C C . GLY A 1 96 ? 10.253 -9.249 0.452 1.00 79.25 96 GLY A C 1
ATOM 748 O O . GLY A 1 96 ? 9.746 -10.370 0.523 1.00 79.25 96 GLY A O 1
ATOM 749 N N . LEU A 1 97 ? 9.701 -8.198 1.066 1.00 83.44 97 LEU A N 1
ATOM 750 C CA . LEU A 1 97 ? 8.469 -8.316 1.841 1.00 83.44 97 LEU A CA 1
ATOM 751 C C . LEU A 1 97 ? 7.272 -8.463 0.905 1.00 83.44 97 LEU A C 1
ATOM 753 O O . LEU A 1 97 ? 7.103 -7.674 -0.025 1.00 83.44 97 LEU A O 1
ATOM 757 N N . LYS A 1 98 ? 6.415 -9.446 1.190 1.00 85.75 98 LYS A N 1
ATOM 758 C CA . LYS A 1 98 ? 5.180 -9.700 0.447 1.00 85.75 98 LYS A CA 1
ATOM 759 C C . LYS A 1 98 ? 3.971 -9.403 1.316 1.00 85.75 98 LYS A C 1
ATOM 761 O O . LYS A 1 98 ? 3.895 -9.863 2.452 1.00 85.75 98 LYS A O 1
ATOM 766 N N . PHE A 1 99 ? 3.018 -8.672 0.756 1.00 86.69 99 PHE A N 1
ATOM 767 C CA . PHE A 1 99 ? 1.752 -8.365 1.407 1.00 86.69 99 PHE A CA 1
ATOM 768 C C . PHE A 1 99 ? 0.594 -8.803 0.518 1.00 86.69 99 PHE A C 1
ATOM 770 O O . PHE A 1 99 ? 0.585 -8.421 -0.655 1.00 86.69 99 PHE A O 1
ATOM 777 N N . PRO A 1 100 ? -0.361 -9.596 1.033 1.00 89.81 100 PRO A N 1
ATOM 778 C CA . PRO A 1 100 ? -1.521 -10.010 0.256 1.00 89.81 100 PRO A CA 1
ATOM 779 C C . PRO A 1 100 ? -2.346 -8.783 -0.140 1.00 89.81 100 PRO A C 1
ATOM 781 O O . PRO A 1 100 ? -2.555 -7.875 0.665 1.00 89.81 100 PRO A O 1
ATOM 784 N N . CYS A 1 101 ? -2.798 -8.746 -1.391 1.00 91.62 101 CYS A N 1
ATOM 785 C CA . CYS A 1 101 ? -3.602 -7.646 -1.906 1.00 91.62 101 CYS A CA 1
ATOM 786 C C . CYS A 1 101 ? -4.635 -8.132 -2.919 1.00 91.62 101 CYS A C 1
ATOM 788 O O . CYS A 1 101 ? -4.432 -9.126 -3.614 1.00 91.62 101 CYS A O 1
ATOM 790 N N . TRP A 1 102 ? -5.707 -7.366 -3.073 1.00 90.50 102 TRP A N 1
ATOM 791 C CA . TRP A 1 102 ? -6.738 -7.635 -4.063 1.00 90.50 102 TRP A CA 1
ATOM 792 C C . TRP A 1 102 ? -6.309 -7.095 -5.425 1.00 90.50 102 TRP A C 1
ATOM 794 O O . TRP A 1 102 ? -6.261 -5.883 -5.640 1.00 90.50 102 TRP A O 1
ATOM 804 N N . ALA A 1 103 ? -6.003 -7.998 -6.354 1.00 92.94 103 ALA A N 1
ATOM 805 C CA . ALA A 1 103 ? -5.787 -7.646 -7.750 1.00 92.94 103 ALA A CA 1
ATOM 806 C C . ALA A 1 103 ? -7.138 -7.448 -8.455 1.00 92.94 103 ALA A C 1
ATOM 808 O O . ALA A 1 103 ? -7.978 -8.357 -8.467 1.00 92.94 103 ALA A O 1
ATOM 809 N N . LEU A 1 104 ? -7.356 -6.264 -9.031 1.00 93.12 104 LEU A N 1
ATOM 810 C CA . LEU A 1 104 ? -8.603 -5.886 -9.707 1.00 93.12 104 LEU A CA 1
ATOM 811 C C . LEU A 1 104 ? -8.340 -5.278 -11.089 1.00 93.12 104 LEU A C 1
ATOM 813 O O . LEU A 1 104 ? -7.401 -4.492 -11.219 1.00 93.12 104 LEU A O 1
ATOM 817 N N . PRO A 1 105 ? -9.173 -5.567 -12.104 1.00 92.06 105 PRO A N 1
ATOM 818 C CA . PRO A 1 105 ? -9.096 -4.853 -13.377 1.00 92.06 105 PRO A CA 1
ATOM 819 C C . PRO A 1 105 ? -9.435 -3.367 -13.202 1.00 92.06 105 PRO A C 1
ATOM 821 O O . PRO A 1 105 ? -8.682 -2.522 -13.684 1.00 92.06 105 PRO A O 1
ATOM 824 N N . ASP A 1 106 ? -10.484 -3.071 -12.424 1.00 92.31 106 ASP A N 1
ATOM 825 C CA . ASP A 1 106 ? -11.033 -1.730 -12.211 1.00 92.31 106 ASP A CA 1
ATOM 826 C C . ASP A 1 106 ? -11.496 -1.541 -10.758 1.00 92.31 106 ASP A C 1
ATOM 828 O O . ASP A 1 106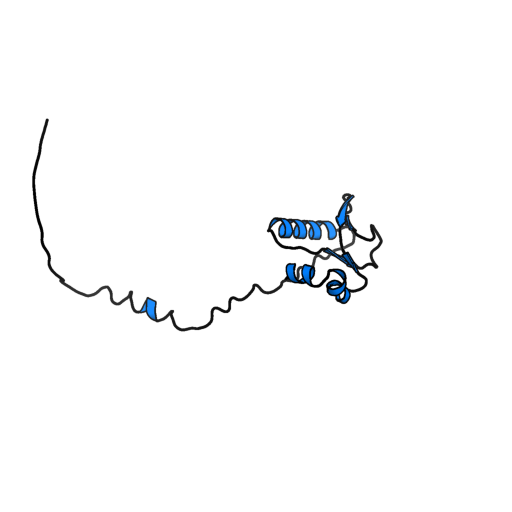 ? -11.976 -2.483 -10.121 1.00 92.31 106 ASP A O 1
ATOM 832 N N . LEU A 1 107 ? -11.416 -0.311 -10.235 1.00 90.00 107 LEU A N 1
ATOM 833 C CA . LEU A 1 107 ? -11.826 -0.002 -8.856 1.00 90.00 107 LEU A CA 1
ATOM 834 C C . LEU A 1 107 ? -13.332 -0.191 -8.621 1.00 90.00 107 LEU A C 1
ATOM 836 O O . LEU A 1 107 ? -13.722 -0.581 -7.524 1.00 90.00 107 LEU A O 1
ATOM 840 N N . SER A 1 108 ? -14.172 -0.002 -9.644 1.00 89.56 108 SER A N 1
ATOM 841 C CA . SER A 1 108 ? -15.626 -0.210 -9.546 1.00 89.56 108 SER A CA 1
ATOM 842 C C . SER A 1 108 ? -15.997 -1.655 -9.197 1.00 89.56 108 SER A C 1
ATOM 844 O O . SER A 1 108 ? -17.022 -1.899 -8.572 1.00 89.56 108 SER A O 1
ATOM 846 N N . SER A 1 109 ? -15.144 -2.622 -9.555 1.00 88.31 109 SER A N 1
ATOM 847 C CA . SER A 1 109 ? -15.357 -4.043 -9.248 1.00 88.31 109 SER A CA 1
ATOM 848 C C . SER A 1 109 ? -15.032 -4.419 -7.796 1.00 88.31 109 SER A C 1
ATOM 850 O O . SER A 1 109 ? -15.310 -5.541 -7.372 1.00 88.31 109 SER A O 1
ATOM 852 N N . PHE A 1 110 ? -14.445 -3.498 -7.022 1.00 88.75 110 PHE A N 1
ATOM 853 C CA . PHE A 1 110 ? -13.971 -3.781 -5.671 1.00 88.75 110 PHE A CA 1
ATOM 854 C C . PHE A 1 110 ? -15.098 -4.204 -4.725 1.00 88.75 110 PHE A C 1
ATOM 856 O O . PHE A 1 110 ? -14.953 -5.217 -4.044 1.00 88.75 110 PHE A O 1
ATOM 863 N N . GLN A 1 111 ? -16.220 -3.476 -4.727 1.00 84.38 111 GLN A N 1
ATOM 864 C CA . GLN A 1 111 ? -17.372 -3.771 -3.864 1.00 84.38 111 GLN A CA 1
ATOM 865 C C . GLN A 1 111 ? -17.891 -5.193 -4.105 1.00 84.38 111 GLN A C 1
ATOM 867 O O . GLN A 1 111 ? -17.963 -5.998 -3.180 1.00 84.38 111 GLN A O 1
ATOM 872 N N . HIS A 1 112 ? -18.116 -5.542 -5.373 1.00 83.75 112 HIS A N 1
ATOM 873 C CA . HIS A 1 112 ? -18.615 -6.859 -5.759 1.00 83.75 112 HIS A CA 1
ATOM 874 C C . HIS A 1 112 ? -17.635 -7.996 -5.421 1.00 83.75 112 HIS A C 1
ATOM 876 O O . HIS A 1 112 ? -18.057 -9.096 -5.077 1.00 83.75 112 HIS A O 1
ATOM 882 N N . LYS A 1 113 ? -16.316 -7.769 -5.526 1.00 80.81 113 LYS A N 1
ATOM 883 C CA . LYS A 1 113 ? -15.312 -8.812 -5.244 1.00 80.81 113 LYS A CA 1
ATOM 884 C C . LYS A 1 113 ? -15.089 -9.040 -3.747 1.00 80.81 113 LYS A C 1
ATOM 886 O O . LYS A 1 113 ? -14.733 -10.146 -3.355 1.00 80.81 113 LYS A O 1
ATOM 891 N N . LEU A 1 114 ? -15.257 -8.002 -2.931 1.00 81.69 114 LEU A N 1
ATOM 892 C CA . LEU A 1 114 ? -15.080 -8.085 -1.483 1.00 81.69 114 LEU A CA 1
ATOM 893 C C . LEU A 1 114 ? -16.301 -8.718 -0.789 1.00 81.69 114 LEU A C 1
ATOM 895 O O . LEU A 1 114 ? -16.141 -9.389 0.230 1.00 81.69 114 LEU A O 1
ATOM 899 N N . GLY A 1 115 ? -17.491 -8.528 -1.366 1.00 81.00 115 GLY A N 1
ATOM 900 C CA . GLY A 1 115 ? -18.771 -8.883 -0.760 1.00 81.00 115 GLY A CA 1
ATOM 901 C C . GLY A 1 115 ? -19.286 -7.764 0.148 1.00 81.00 115 GLY A C 1
ATOM 902 O O . GLY A 1 115 ? -18.513 -7.125 0.870 1.00 81.00 115 GLY A O 1
ATOM 903 N N . ASP A 1 116 ? -20.598 -7.531 0.116 1.00 75.75 116 ASP A N 1
ATOM 904 C CA . ASP A 1 116 ? -21.236 -6.381 0.771 1.00 75.75 116 ASP A CA 1
ATOM 905 C C . ASP A 1 116 ? -20.987 -6.356 2.289 1.00 75.75 116 ASP A C 1
ATOM 907 O O . ASP A 1 116 ? -20.670 -5.312 2.860 1.00 75.75 116 ASP A O 1
ATOM 911 N N . ASP A 1 117 ? -21.004 -7.523 2.936 1.00 73.62 117 ASP A N 1
ATOM 912 C CA . ASP A 1 117 ? -20.808 -7.662 4.386 1.00 73.62 117 ASP A CA 1
ATOM 913 C C . ASP A 1 117 ? -19.401 -7.270 4.855 1.00 73.62 117 ASP A C 1
ATOM 915 O O . ASP A 1 117 ? -19.205 -6.783 5.973 1.00 73.62 117 ASP A O 1
ATOM 919 N N . VAL A 1 118 ? -18.390 -7.516 4.020 1.00 78.44 118 VAL A N 1
ATOM 920 C CA . VAL A 1 118 ? -16.994 -7.178 4.324 1.00 78.44 118 VAL A CA 1
ATOM 921 C C . VAL A 1 118 ? -16.723 -5.722 3.961 1.00 78.44 118 VAL A C 1
ATOM 923 O O . VAL A 1 118 ? -16.004 -5.040 4.691 1.00 78.44 118 VAL A O 1
ATOM 926 N N . TYR A 1 119 ? -17.337 -5.221 2.887 1.00 76.50 119 TYR A N 1
ATOM 927 C CA . TYR A 1 119 ? -17.237 -3.818 2.496 1.00 76.50 119 TYR A CA 1
ATOM 928 C C . TYR A 1 119 ? -17.835 -2.885 3.552 1.00 76.50 119 TYR A C 1
ATOM 930 O O . TYR A 1 119 ? -17.192 -1.908 3.927 1.00 76.50 119 TYR A O 1
ATOM 938 N N . LEU A 1 120 ? -18.999 -3.227 4.114 1.00 75.12 120 LEU A N 1
ATOM 939 C CA . LEU A 1 120 ? -19.626 -2.440 5.181 1.00 75.12 120 LEU A CA 1
ATOM 940 C C . LEU A 1 120 ? -18.760 -2.343 6.442 1.00 75.12 120 LEU A C 1
ATOM 942 O O . LEU A 1 120 ? -18.822 -1.341 7.139 1.00 75.12 120 LEU A O 1
ATOM 9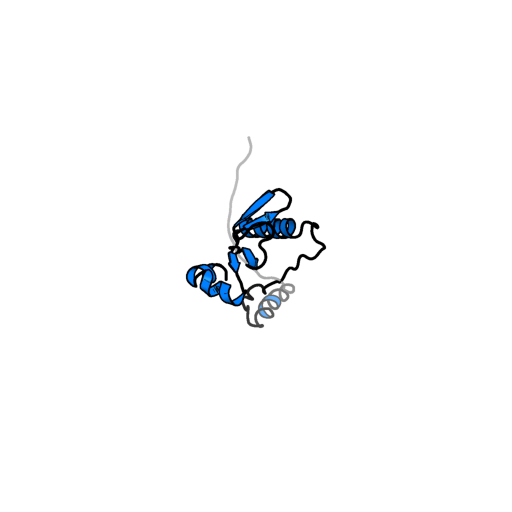46 N N . LYS A 1 121 ? -17.915 -3.342 6.725 1.00 75.38 121 LYS A N 1
ATOM 947 C CA . LYS A 1 121 ? -16.964 -3.294 7.850 1.00 75.38 121 LYS A CA 1
ATOM 948 C C . LYS A 1 121 ? -15.788 -2.338 7.611 1.00 75.38 121 LYS A C 1
ATOM 950 O O . LYS A 1 121 ? -15.056 -2.053 8.559 1.00 75.38 121 LYS A O 1
ATOM 955 N N . LEU A 1 122 ? -15.563 -1.880 6.377 1.00 73.44 122 LEU A N 1
ATOM 956 C CA . LEU A 1 122 ? -14.508 -0.917 6.036 1.00 73.44 122 LEU A CA 1
ATOM 957 C C . LEU A 1 122 ? -14.967 0.550 6.150 1.00 73.44 122 LEU A C 1
ATOM 959 O O . LEU A 1 122 ? -14.106 1.428 6.184 1.00 73.44 122 LEU A O 1
ATOM 963 N N . THR A 1 123 ? -16.279 0.812 6.199 1.00 59.66 123 THR A N 1
ATOM 964 C CA . THR A 1 123 ? -16.911 2.152 6.254 1.00 59.66 123 THR A CA 1
ATOM 965 C C . THR A 1 123 ? -17.581 2.444 7.584 1.00 59.66 123 THR A C 1
ATOM 967 O O . THR A 1 123 ? -17.480 3.604 8.042 1.00 59.66 123 THR A O 1
#

Foldseek 3Di:
DDDDDDDDDDDDDDDDDDDDDPPPPVVVPVVPDDDDPPVPDPDDDDDDQDDDPPPCSLVVVVVVQVVCVVVVADDAAEDECVPPPPHRQWDADPVGDTDGHHHDNDPVCVDVVCDVVRVVSND

Organism: Manihot esculenta (NCBI:txid3983)